Protein AF-A0A1J5WCI0-F1 (afdb_monomer)

Nearest PDB structures (foldseek):
  4c5f-assembly2_B  TM=6.534E-01  e=9.609E+00  Escherichia coli

Structure (mmCIF, N/CA/C/O backbone):
data_AF-A0A1J5WCI0-F1
#
_entry.id   AF-A0A1J5WCI0-F1
#
loop_
_atom_site.group_PDB
_atom_site.id
_atom_site.type_symbol
_atom_site.label_atom_id
_atom_site.label_alt_id
_atom_site.label_comp_id
_atom_site.label_asym_id
_atom_site.label_entity_id
_atom_site.label_seq_id
_atom_site.pdbx_PDB_ins_code
_atom_site.Cartn_x
_atom_site.Cartn_y
_atom_site.Cartn_z
_atom_site.occupancy
_atom_site.B_iso_or_equiv
_atom_site.auth_seq_id
_atom_site.auth_comp_id
_atom_site.auth_asym_id
_atom_site.auth_atom_id
_atom_site.pdbx_PDB_model_num
ATOM 1 N N . LEU A 1 1 ? 20.849 24.263 -8.811 1.00 39.22 1 LEU A N 1
ATOM 2 C CA . LEU A 1 1 ? 19.538 24.125 -8.138 1.00 39.22 1 LEU A CA 1
ATOM 3 C C . LEU A 1 1 ? 19.797 23.876 -6.657 1.00 39.22 1 LEU A C 1
ATOM 5 O O . LEU A 1 1 ? 20.242 22.793 -6.299 1.00 39.22 1 LEU A O 1
ATOM 9 N N . ARG A 1 2 ? 19.672 24.920 -5.827 1.00 37.16 2 ARG A N 1
ATOM 10 C CA . ARG A 1 2 ? 19.873 24.835 -4.373 1.00 37.16 2 ARG A CA 1
ATOM 11 C C . ARG A 1 2 ? 18.733 23.997 -3.797 1.00 37.16 2 ARG A C 1
ATOM 13 O O . ARG A 1 2 ? 17.589 24.431 -3.849 1.00 37.16 2 ARG A O 1
ATOM 20 N N . ASN A 1 3 ? 19.043 22.799 -3.312 1.00 37.91 3 ASN A N 1
ATOM 21 C CA . ASN A 1 3 ? 18.082 21.974 -2.592 1.00 37.91 3 ASN A CA 1
ATOM 22 C C . ASN A 1 3 ? 17.844 22.640 -1.224 1.00 37.91 3 ASN A C 1
ATOM 24 O O . ASN A 1 3 ? 18.819 22.796 -0.479 1.00 37.91 3 ASN A O 1
ATOM 28 N N . PRO A 1 4 ? 16.630 23.123 -0.909 1.00 48.78 4 PRO A N 1
ATOM 29 C CA . PRO A 1 4 ? 16.370 23.725 0.388 1.00 48.78 4 PRO A CA 1
ATOM 30 C C . PRO A 1 4 ? 16.633 22.679 1.472 1.00 48.78 4 PRO A C 1
ATOM 32 O O . PRO A 1 4 ? 16.259 21.515 1.339 1.00 48.78 4 PRO A O 1
ATOM 35 N N . HIS A 1 5 ? 17.334 23.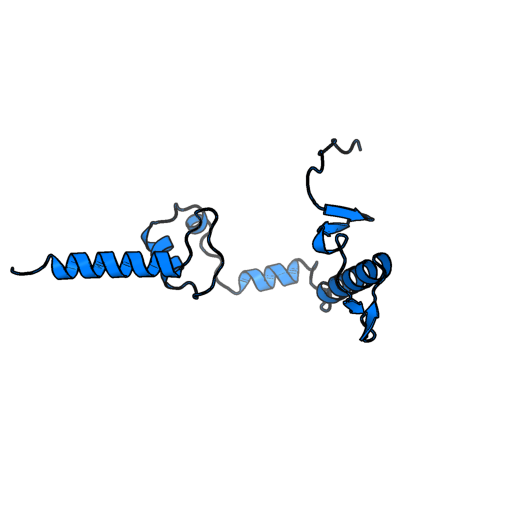100 2.523 1.00 45.75 5 HIS A N 1
ATOM 36 C CA . HIS A 1 5 ? 17.634 22.302 3.706 1.00 45.75 5 HIS A CA 1
ATOM 37 C C . HIS A 1 5 ? 16.308 21.897 4.370 1.00 45.75 5 HIS A C 1
ATOM 39 O O . HIS A 1 5 ? 15.795 22.597 5.236 1.00 45.75 5 HIS A O 1
ATOM 45 N N . VAL A 1 6 ? 15.721 20.782 3.936 1.00 46.59 6 VAL A N 1
ATOM 46 C CA . VAL A 1 6 ? 14.702 20.079 4.710 1.00 46.59 6 VAL A CA 1
ATOM 47 C C . VAL A 1 6 ? 15.479 19.331 5.786 1.00 46.59 6 VAL A C 1
ATOM 49 O O . VAL A 1 6 ? 16.228 18.408 5.451 1.00 46.59 6 VAL A O 1
ATOM 52 N N . PRO A 1 7 ? 15.371 19.708 7.070 1.00 41.78 7 PRO A N 1
ATOM 53 C CA . PRO A 1 7 ? 15.971 18.917 8.122 1.00 41.78 7 PRO A CA 1
ATOM 54 C C . PRO A 1 7 ? 15.178 17.612 8.173 1.00 41.78 7 PRO A C 1
ATOM 56 O O . PRO A 1 7 ? 14.067 17.563 8.702 1.00 41.78 7 PRO A O 1
ATOM 59 N N . LEU A 1 8 ? 15.724 16.550 7.577 1.00 47.00 8 LEU A N 1
ATOM 60 C CA . LEU A 1 8 ? 15.181 15.204 7.693 1.00 47.00 8 LEU A CA 1
ATOM 61 C C . LEU A 1 8 ? 15.361 14.752 9.150 1.00 47.00 8 LEU A C 1
ATOM 63 O O . LEU A 1 8 ? 16.274 14.012 9.487 1.00 47.00 8 LEU A O 1
ATOM 67 N N . LYS A 1 9 ? 14.460 15.193 10.034 1.00 46.94 9 LYS A N 1
ATOM 68 C CA . LYS A 1 9 ? 14.314 14.690 11.410 1.00 46.94 9 LYS A CA 1
ATOM 69 C C . LYS A 1 9 ? 13.789 13.247 11.454 1.00 46.94 9 LYS A C 1
ATOM 71 O O . LYS A 1 9 ? 13.535 12.719 12.533 1.00 46.94 9 LYS A O 1
ATOM 76 N N . HIS A 1 10 ? 13.580 12.608 10.304 1.00 44.06 10 HIS A N 1
ATOM 77 C CA . HIS A 1 10 ? 12.891 11.333 10.219 1.00 44.06 10 HIS A CA 1
ATOM 78 C C . HIS A 1 10 ? 13.840 10.160 9.999 1.00 44.06 10 HIS A C 1
ATOM 80 O O . HIS A 1 10 ? 14.858 10.260 9.323 1.00 44.06 10 HIS A O 1
ATOM 86 N N . LYS A 1 11 ? 13.430 9.035 10.583 1.00 50.12 11 LYS A N 1
ATOM 87 C CA . LYS A 1 11 ? 13.979 7.677 10.536 1.00 50.12 11 LYS A CA 1
ATOM 88 C C . LYS A 1 11 ? 14.006 7.111 9.096 1.00 50.12 11 LYS A C 1
ATOM 90 O O . LYS A 1 11 ? 13.429 6.051 8.855 1.00 50.12 11 LYS A O 1
ATOM 95 N N . SER A 1 12 ? 14.620 7.815 8.149 1.00 50.72 12 SER A N 1
ATOM 96 C CA . SER A 1 12 ? 14.742 7.386 6.750 1.00 50.72 12 SER A CA 1
ATOM 97 C C . SER A 1 12 ? 16.112 7.780 6.178 1.00 50.72 12 SER A C 1
ATOM 99 O O . SER A 1 12 ? 16.596 8.876 6.450 1.00 50.72 12 SER A O 1
ATOM 101 N N . LEU A 1 13 ? 16.735 6.899 5.392 1.00 52.38 13 LEU A N 1
ATOM 102 C CA . LEU A 1 13 ? 18.016 7.121 4.711 1.00 52.38 13 LEU A CA 1
ATOM 103 C C . LEU A 1 13 ? 17.759 7.307 3.216 1.00 52.38 13 LEU A C 1
ATOM 105 O O . LEU A 1 13 ? 16.960 6.574 2.643 1.00 52.38 13 LEU A O 1
ATOM 109 N N . VAL A 1 14 ? 18.437 8.254 2.569 1.00 54.22 14 VAL A N 1
ATOM 110 C CA . VAL A 1 14 ? 18.318 8.456 1.118 1.00 54.22 14 VAL A CA 1
ATOM 111 C C . VAL A 1 14 ? 19.567 7.930 0.419 1.00 54.22 14 VAL A C 1
ATOM 113 O O . VAL A 1 14 ? 20.657 8.449 0.644 1.00 54.22 14 VAL A O 1
ATOM 116 N N . ILE A 1 15 ? 19.413 6.934 -0.459 1.00 53.66 15 ILE A N 1
ATOM 117 C CA . ILE A 1 15 ? 20.503 6.400 -1.295 1.00 53.66 15 ILE A CA 1
ATOM 118 C C . ILE A 1 15 ? 20.101 6.522 -2.765 1.00 53.66 15 ILE A C 1
ATOM 120 O O . ILE A 1 15 ? 19.086 5.967 -3.175 1.00 53.66 15 ILE A O 1
ATOM 124 N N . LYS A 1 16 ? 20.891 7.248 -3.573 1.00 51.44 16 LYS A N 1
ATOM 125 C CA . LYS A 1 16 ? 20.660 7.433 -5.026 1.00 51.44 16 LYS A CA 1
ATOM 126 C C . LYS A 1 16 ? 19.217 7.858 -5.380 1.00 51.44 16 LYS A C 1
ATOM 128 O O . LYS A 1 16 ? 18.664 7.421 -6.383 1.00 51.44 16 LYS A O 1
ATOM 133 N N . GLY A 1 17 ? 18.604 8.704 -4.547 1.00 57.09 17 GLY A N 1
ATOM 134 C CA . GLY A 1 17 ? 17.234 9.200 -4.742 1.00 57.09 17 GLY A CA 1
ATOM 135 C C . GLY A 1 17 ? 16.120 8.288 -4.212 1.00 57.09 17 GLY A C 1
ATOM 136 O O . GLY A 1 17 ? 14.955 8.661 -4.302 1.00 57.09 17 GLY A O 1
ATOM 137 N N . LEU A 1 18 ? 16.447 7.132 -3.628 1.00 54.06 18 LEU A N 1
ATOM 138 C CA . LEU A 1 18 ? 15.480 6.241 -2.989 1.00 54.06 18 LEU A CA 1
ATOM 139 C C . LEU A 1 18 ? 15.401 6.530 -1.487 1.00 54.06 18 LEU A C 1
ATOM 141 O O . LEU A 1 18 ? 16.425 6.512 -0.803 1.00 54.06 18 LEU A O 1
ATOM 145 N N . ILE A 1 19 ? 14.193 6.770 -0.972 1.00 62.69 19 ILE A N 1
ATOM 146 C CA . ILE A 1 19 ? 13.942 6.900 0.468 1.00 62.69 19 ILE A CA 1
ATOM 147 C C . ILE A 1 19 ? 13.796 5.494 1.056 1.00 62.69 19 ILE A C 1
ATOM 149 O O . ILE A 1 19 ? 12.818 4.797 0.795 1.00 62.69 19 ILE A O 1
ATOM 153 N N . LEU A 1 20 ? 14.766 5.085 1.866 1.00 54.94 20 LEU A N 1
ATOM 154 C CA . LEU A 1 20 ? 14.735 3.844 2.625 1.00 54.94 20 LEU A CA 1
ATOM 155 C C . LEU A 1 20 ? 14.167 4.128 4.023 1.00 54.94 20 LEU A C 1
ATOM 157 O O . LEU A 1 20 ? 14.774 4.897 4.767 1.00 54.94 20 LEU A O 1
ATOM 161 N N . PRO A 1 21 ? 13.030 3.547 4.434 1.00 55.09 21 PRO A N 1
ATOM 162 C CA . PRO A 1 21 ? 12.593 3.584 5.830 1.00 55.09 21 PRO A CA 1
ATOM 163 C C . PRO A 1 21 ? 13.574 2.859 6.774 1.00 55.09 21 PRO A C 1
ATOM 165 O O . PRO A 1 21 ? 14.177 1.858 6.399 1.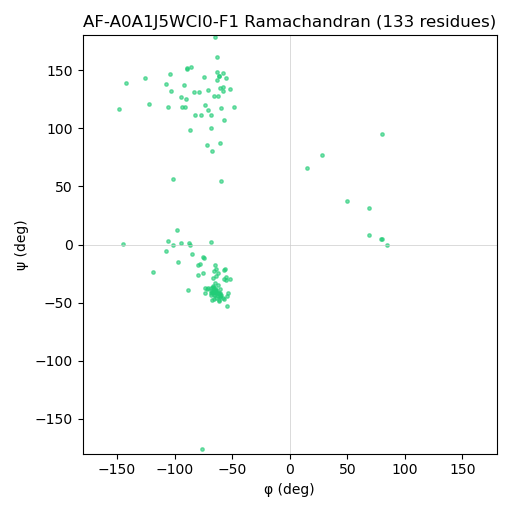00 55.09 21 PRO A O 1
ATOM 168 N N . ARG A 1 22 ? 13.697 3.315 8.033 1.00 52.38 22 ARG A N 1
ATOM 169 C CA . ARG A 1 22 ? 14.612 2.767 9.070 1.00 52.38 22 ARG A CA 1
ATOM 170 C C . ARG A 1 22 ? 14.469 1.284 9.379 1.00 52.38 22 ARG A C 1
ATOM 172 O O . ARG A 1 22 ? 15.436 0.697 9.851 1.00 52.38 22 ARG A O 1
ATOM 179 N N . ILE A 1 23 ? 13.333 0.664 9.072 1.00 55.12 23 ILE A N 1
ATOM 180 C CA . ILE A 1 23 ? 13.196 -0.805 9.071 1.00 55.12 23 ILE A CA 1
ATOM 181 C C . ILE A 1 23 ? 14.297 -1.475 8.226 1.00 55.12 23 ILE A C 1
ATOM 183 O O . ILE A 1 23 ? 14.711 -2.584 8.541 1.00 55.12 23 ILE A O 1
ATOM 187 N N . MET A 1 24 ? 14.803 -0.799 7.192 1.00 51.03 24 MET A N 1
ATOM 188 C CA . MET A 1 24 ? 15.831 -1.340 6.305 1.00 51.03 24 MET A CA 1
ATOM 189 C C . MET A 1 24 ? 17.276 -1.158 6.801 1.00 51.03 24 MET A C 1
ATOM 191 O O . MET A 1 24 ? 18.172 -1.722 6.187 1.00 51.03 24 MET A O 1
ATOM 195 N N . TYR A 1 25 ? 17.535 -0.407 7.883 1.00 53.06 25 TYR A N 1
ATOM 196 C CA . TYR A 1 25 ? 18.910 -0.170 8.377 1.00 53.06 25 TYR A CA 1
ATOM 197 C C . TYR A 1 25 ? 19.068 -0.077 9.910 1.00 53.06 25 TYR A C 1
ATOM 199 O O . TYR A 1 25 ? 20.175 0.120 10.403 1.00 53.06 25 TYR A O 1
ATOM 207 N N . GLY A 1 26 ? 17.999 -0.224 10.700 1.00 55.28 26 GLY A N 1
ATOM 208 C CA . GLY A 1 26 ? 18.094 -0.597 12.119 1.00 55.28 26 GLY A CA 1
ATOM 209 C C . GLY A 1 26 ? 18.009 -2.117 12.258 1.00 55.28 26 GLY A C 1
ATOM 210 O O . GLY A 1 26 ? 17.204 -2.692 11.536 1.00 55.28 26 GLY A O 1
ATOM 211 N N . THR A 1 27 ? 18.843 -2.733 13.119 1.00 59.25 27 THR A N 1
ATOM 212 C CA . THR A 1 27 ? 18.964 -4.198 13.365 1.00 59.25 27 THR A CA 1
ATOM 213 C C . THR A 1 27 ? 18.297 -5.046 12.283 1.00 59.25 27 THR A C 1
ATOM 215 O O . THR A 1 27 ? 17.252 -5.665 12.501 1.00 59.25 27 THR A O 1
ATOM 218 N N . ALA A 1 28 ? 18.862 -4.966 11.074 1.00 63.03 28 ALA A N 1
ATOM 219 C CA . ALA A 1 28 ? 18.242 -5.505 9.879 1.00 63.03 28 ALA A CA 1
ATOM 220 C C . ALA A 1 28 ? 18.036 -7.008 10.080 1.00 63.03 28 ALA A C 1
ATOM 222 O O . ALA A 1 28 ? 18.986 -7.754 10.322 1.00 63.03 28 ALA A O 1
ATOM 223 N N . LYS A 1 29 ? 16.773 -7.441 10.063 1.00 79.62 29 LYS A N 1
ATOM 224 C CA . LYS A 1 29 ? 16.455 -8.863 10.181 1.00 79.62 29 LYS A CA 1
ATOM 225 C C . LYS A 1 29 ? 17.041 -9.584 8.965 1.00 79.62 29 LYS A C 1
ATOM 227 O O . LYS A 1 29 ? 16.951 -9.030 7.871 1.00 79.62 29 LYS A O 1
ATOM 232 N N . PRO A 1 30 ? 17.585 -10.799 9.126 1.00 87.31 30 PRO A N 1
ATOM 233 C CA . PRO A 1 30 ? 18.010 -11.610 7.996 1.00 87.31 30 PRO A CA 1
ATOM 234 C C . PRO A 1 30 ? 16.891 -11.758 6.958 1.00 87.31 30 PRO A C 1
ATOM 236 O O . PRO A 1 30 ? 15.742 -12.032 7.314 1.00 87.31 30 PRO A O 1
ATOM 239 N N . VAL A 1 31 ? 17.221 -11.579 5.680 1.00 88.38 31 VAL A N 1
ATOM 240 C CA . VAL A 1 31 ? 16.271 -11.654 4.556 1.00 88.38 31 VAL A CA 1
ATOM 241 C C . VAL A 1 31 ? 16.790 -12.646 3.529 1.00 88.38 31 VAL A C 1
ATOM 243 O O . VAL A 1 31 ? 17.992 -12.731 3.306 1.00 88.38 31 VAL A O 1
ATOM 246 N N . ARG A 1 32 ? 15.895 -13.406 2.892 1.00 90.94 32 ARG A N 1
ATOM 247 C CA . ARG A 1 32 ? 16.261 -14.225 1.732 1.00 90.94 32 ARG A CA 1
ATOM 248 C C . ARG A 1 32 ? 16.241 -13.372 0.473 1.00 90.94 32 ARG A C 1
ATOM 250 O O . ARG A 1 32 ? 15.273 -12.650 0.241 1.00 90.94 32 ARG A O 1
ATOM 257 N N . ASP A 1 33 ? 17.299 -13.451 -0.317 1.00 90.94 33 ASP A N 1
ATOM 258 C CA . ASP A 1 33 ? 17.349 -12.797 -1.620 1.00 90.94 33 ASP A CA 1
ATOM 259 C C . ASP A 1 33 ? 16.530 -13.556 -2.682 1.00 90.94 33 ASP A C 1
ATOM 261 O O . ASP A 1 33 ? 15.836 -14.536 -2.394 1.00 90.94 33 ASP A O 1
ATOM 265 N N . SER A 1 34 ? 16.589 -13.084 -3.929 1.00 88.50 34 SER A N 1
ATOM 266 C CA . SER A 1 34 ? 15.879 -13.684 -5.064 1.00 88.50 34 SER A CA 1
ATOM 267 C C . SER A 1 34 ? 16.346 -15.093 -5.430 1.00 88.50 34 SER A C 1
ATOM 269 O O . SER A 1 34 ? 15.626 -15.794 -6.133 1.00 88.50 34 SER A O 1
ATOM 271 N N . GLU A 1 35 ? 17.526 -15.505 -4.967 1.00 91.81 35 GLU A N 1
ATOM 272 C CA . GLU A 1 35 ? 18.079 -16.848 -5.160 1.00 91.81 35 GLU A CA 1
ATOM 273 C C . GLU A 1 35 ? 17.745 -17.759 -3.963 1.00 91.81 35 GLU A C 1
ATOM 275 O O . GLU A 1 35 ? 18.124 -18.927 -3.927 1.00 91.81 35 GLU A O 1
ATOM 280 N N . GLY A 1 36 ? 17.010 -17.239 -2.972 1.00 91.00 36 GLY A N 1
ATOM 281 C CA . GLY A 1 36 ? 16.655 -17.952 -1.749 1.00 91.00 36 GLY A CA 1
ATOM 282 C C . GLY A 1 36 ? 17.772 -17.978 -0.702 1.00 91.00 36 GLY A C 1
ATOM 283 O O . GLY A 1 36 ? 17.594 -18.601 0.354 1.00 91.00 36 GLY A O 1
ATOM 284 N N . VAL A 1 37 ? 18.891 -17.291 -0.946 1.00 92.94 37 VAL A N 1
ATOM 285 C CA . VAL A 1 37 ? 20.051 -17.243 -0.050 1.00 92.94 37 VAL A CA 1
ATOM 286 C C . VAL A 1 37 ? 19.778 -16.268 1.088 1.00 92.94 37 VAL A C 1
ATOM 288 O O . VAL A 1 37 ? 19.332 -15.142 0.875 1.00 92.94 37 VAL A O 1
ATOM 291 N N . LEU A 1 38 ? 20.039 -16.700 2.323 1.00 92.69 38 LEU A N 1
ATOM 292 C CA . LEU A 1 38 ? 19.872 -15.857 3.502 1.00 92.69 38 LEU A CA 1
ATOM 293 C C . LEU A 1 38 ? 20.996 -14.815 3.564 1.00 92.69 38 LEU A C 1
ATOM 295 O O . LEU A 1 38 ? 22.168 -15.168 3.655 1.00 92.69 38 LEU A O 1
ATOM 299 N N . ARG A 1 39 ? 20.627 -13.536 3.546 1.00 88.38 39 ARG A N 1
ATOM 300 C CA . ARG A 1 39 ? 21.519 -12.387 3.704 1.00 88.38 39 ARG A CA 1
ATOM 301 C C . ARG A 1 39 ? 21.387 -11.827 5.109 1.00 88.38 39 ARG A C 1
ATOM 303 O O . ARG A 1 39 ? 20.273 -11.615 5.595 1.00 88.38 39 ARG A O 1
ATOM 310 N N . ILE A 1 40 ? 22.529 -11.599 5.745 1.00 85.12 40 ILE A N 1
ATOM 311 C CA . ILE A 1 40 ? 22.627 -11.085 7.118 1.00 85.12 40 ILE A CA 1
ATOM 312 C C . ILE A 1 40 ? 23.365 -9.747 7.165 1.00 85.12 40 ILE A C 1
ATOM 314 O O . ILE A 1 40 ? 23.163 -8.961 8.087 1.00 85.12 40 ILE A O 1
ATOM 318 N N . GLU A 1 41 ? 24.196 -9.471 6.162 1.00 84.75 41 GLU A N 1
ATOM 319 C CA . GLU A 1 41 ? 24.926 -8.223 6.040 1.00 84.75 41 GLU A CA 1
ATOM 320 C C . GLU A 1 41 ? 23.949 -7.090 5.681 1.00 84.75 41 GLU A C 1
ATOM 322 O O . GLU A 1 41 ? 23.155 -7.248 4.748 1.00 84.75 41 GLU A O 1
ATOM 327 N N . PRO A 1 42 ? 24.003 -5.929 6.362 1.00 80.69 42 PRO A N 1
ATOM 328 C CA . PRO A 1 42 ? 23.081 -4.820 6.109 1.00 80.69 42 PRO A CA 1
ATOM 329 C C . PRO A 1 42 ? 23.019 -4.384 4.640 1.00 80.69 42 PRO A C 1
ATOM 331 O O . PRO A 1 42 ? 21.929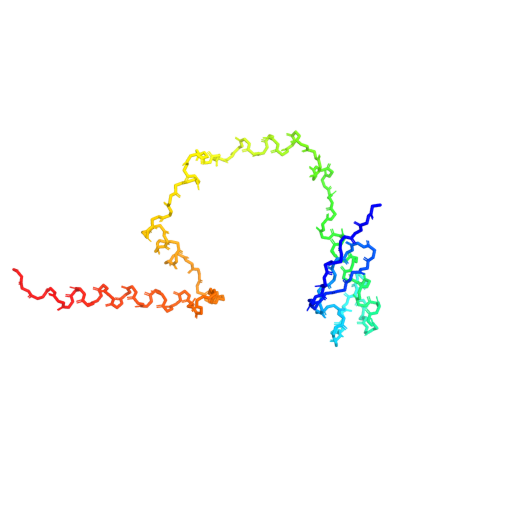 -4.184 4.104 1.00 80.69 42 PRO A O 1
ATOM 334 N N . ASP A 1 43 ? 24.168 -4.308 3.964 1.00 81.81 43 ASP A N 1
ATOM 335 C CA . ASP A 1 43 ? 24.241 -3.933 2.548 1.00 81.81 43 ASP A CA 1
ATOM 336 C C . ASP A 1 43 ? 23.590 -4.985 1.640 1.00 81.81 43 ASP A C 1
ATOM 338 O O . ASP A 1 43 ? 22.900 -4.645 0.677 1.00 81.81 43 ASP A O 1
ATOM 342 N N . ALA A 1 44 ? 23.751 -6.269 1.971 1.00 83.31 44 ALA A N 1
ATOM 343 C CA . ALA A 1 44 ? 23.144 -7.367 1.229 1.00 83.31 44 ALA A CA 1
ATOM 344 C C . ALA A 1 44 ? 21.623 -7.431 1.446 1.00 83.31 44 ALA A C 1
ATOM 346 O O . ALA A 1 44 ? 20.874 -7.671 0.499 1.00 83.31 44 ALA A O 1
ATOM 347 N N . ILE A 1 45 ? 21.148 -7.147 2.663 1.00 83.81 45 ILE A N 1
ATOM 348 C CA . ILE A 1 45 ? 19.717 -7.020 2.973 1.00 83.81 45 ILE A CA 1
ATOM 349 C C . ILE A 1 45 ? 19.110 -5.838 2.208 1.00 83.81 45 ILE A C 1
ATOM 351 O O . ILE A 1 45 ? 18.054 -5.976 1.587 1.00 83.81 45 ILE A O 1
ATOM 355 N N . ALA A 1 46 ? 19.781 -4.684 2.204 1.00 82.69 46 ALA A N 1
ATOM 356 C CA . ALA A 1 46 ? 19.339 -3.520 1.443 1.00 82.69 46 ALA A CA 1
ATOM 357 C C . ALA A 1 46 ? 19.280 -3.825 -0.063 1.00 82.69 46 ALA A C 1
ATOM 359 O O . ALA A 1 46 ? 18.285 -3.507 -0.714 1.00 82.69 46 ALA A O 1
ATOM 360 N N . ALA A 1 47 ? 20.296 -4.499 -0.613 1.00 84.31 47 ALA A N 1
ATOM 361 C CA . ALA A 1 47 ? 20.311 -4.920 -2.012 1.00 84.31 47 ALA A CA 1
ATOM 362 C C . ALA A 1 47 ? 19.159 -5.884 -2.348 1.00 84.31 47 ALA A C 1
ATOM 364 O O . ALA A 1 47 ? 18.509 -5.717 -3.384 1.00 84.31 47 ALA A O 1
ATOM 365 N N . ALA A 1 48 ? 18.857 -6.837 -1.460 1.00 88.25 48 ALA A N 1
ATOM 366 C CA . ALA A 1 48 ? 17.739 -7.765 -1.622 1.00 88.25 48 ALA A CA 1
ATOM 367 C C . ALA A 1 48 ? 16.392 -7.026 -1.694 1.00 88.25 48 ALA A C 1
ATOM 369 O O . ALA A 1 48 ? 15.589 -7.282 -2.594 1.00 88.25 48 ALA A O 1
ATOM 370 N N . TRP A 1 49 ? 16.167 -6.046 -0.812 1.00 86.06 49 TRP A N 1
ATOM 371 C CA . TRP A 1 49 ? 14.962 -5.213 -0.845 1.00 86.06 49 TRP A CA 1
ATOM 372 C C . TRP A 1 49 ? 14.880 -4.326 -2.084 1.00 86.06 49 TRP A C 1
ATOM 374 O O . TRP A 1 49 ? 13.821 -4.237 -2.705 1.00 86.06 49 TRP A O 1
ATOM 384 N N . VAL A 1 50 ? 15.989 -3.695 -2.478 1.00 86.81 50 VAL A N 1
ATOM 385 C CA . VAL A 1 50 ? 16.051 -2.889 -3.706 1.00 86.81 50 VAL A CA 1
ATOM 386 C C . VAL A 1 50 ? 15.662 -3.735 -4.913 1.00 86.81 50 VAL A C 1
ATOM 388 O O . VAL A 1 50 ? 14.837 -3.308 -5.723 1.00 86.81 50 VAL A O 1
ATOM 391 N N . TYR A 1 51 ? 16.210 -4.946 -5.024 1.00 88.56 51 TYR A N 1
ATOM 392 C CA . TYR A 1 51 ? 15.846 -5.867 -6.092 1.00 88.56 51 TYR A CA 1
ATOM 393 C C . TYR A 1 51 ? 14.361 -6.248 -6.028 1.00 88.56 51 TYR A C 1
ATOM 395 O O . TYR A 1 51 ? 13.662 -6.142 -7.037 1.00 88.56 51 TYR A O 1
ATOM 403 N N . HIS A 1 52 ? 13.865 -6.627 -4.847 1.00 87.50 52 HIS A N 1
ATOM 404 C CA . HIS A 1 52 ? 12.472 -7.018 -4.637 1.00 87.50 52 HIS A CA 1
ATOM 405 C C . HIS A 1 52 ? 11.488 -5.941 -5.108 1.00 87.50 52 HIS A C 1
ATOM 407 O O . HIS A 1 52 ? 10.627 -6.218 -5.944 1.00 87.50 52 HIS A O 1
ATOM 413 N N . TYR A 1 53 ? 11.650 -4.697 -4.647 1.00 84.25 53 TYR A N 1
ATOM 414 C CA . TYR A 1 53 ? 10.770 -3.596 -5.049 1.00 84.25 53 TYR A CA 1
ATOM 415 C C . TYR A 1 53 ? 10.916 -3.242 -6.527 1.00 84.25 53 TYR A C 1
ATOM 417 O O . TYR A 1 53 ? 9.921 -2.939 -7.186 1.00 84.25 53 TYR A O 1
ATOM 425 N N . ARG A 1 54 ? 12.130 -3.336 -7.082 1.00 85.88 54 ARG A N 1
ATOM 426 C CA . ARG A 1 54 ? 12.349 -3.126 -8.517 1.00 85.88 54 ARG A CA 1
ATOM 427 C C . ARG A 1 54 ? 11.574 -4.136 -9.360 1.00 85.88 54 ARG A C 1
ATOM 429 O O . ARG A 1 54 ? 11.006 -3.749 -10.373 1.00 85.88 54 ARG A O 1
ATOM 436 N N . VAL A 1 55 ? 11.545 -5.407 -8.961 1.00 86.50 55 VAL A N 1
ATOM 437 C CA . VAL A 1 55 ? 10.790 -6.456 -9.665 1.00 86.50 55 VAL A CA 1
ATOM 438 C C . VAL A 1 55 ? 9.286 -6.313 -9.435 1.00 86.50 55 VAL A C 1
ATOM 440 O O . VAL A 1 55 ? 8.510 -6.457 -10.378 1.00 86.50 55 VAL A O 1
ATOM 443 N N . MET A 1 56 ? 8.867 -6.006 -8.205 1.00 85.19 56 MET A N 1
ATOM 444 C CA . MET A 1 56 ? 7.457 -5.816 -7.849 1.00 85.19 56 MET A CA 1
ATOM 445 C C . MET A 1 56 ? 6.810 -4.689 -8.657 1.00 85.19 56 MET A C 1
ATOM 447 O O . MET A 1 56 ? 5.699 -4.851 -9.155 1.00 85.19 56 MET A O 1
ATOM 451 N N . HIS A 1 57 ? 7.520 -3.572 -8.816 1.00 80.19 57 HIS A N 1
ATOM 452 C CA . HIS A 1 57 ? 7.052 -2.402 -9.558 1.00 80.19 57 HIS A CA 1
ATOM 453 C C . HIS A 1 57 ? 7.588 -2.340 -10.992 1.00 80.19 57 HIS A C 1
ATOM 455 O O . HIS A 1 57 ? 7.462 -1.307 -11.652 1.00 80.19 57 HIS A O 1
ATOM 461 N N . ALA A 1 58 ? 8.180 -3.428 -11.493 1.00 85.62 58 ALA A N 1
ATOM 462 C CA . ALA A 1 58 ? 8.538 -3.513 -12.896 1.00 85.62 58 ALA A CA 1
ATOM 463 C C . ALA A 1 58 ? 7.259 -3.424 -13.732 1.00 85.62 58 ALA A C 1
ATOM 465 O O . ALA A 1 58 ? 6.306 -4.179 -13.522 1.00 85.62 58 ALA A O 1
ATOM 466 N N . ASP A 1 59 ? 7.240 -2.510 -14.698 1.00 84.62 59 ASP A N 1
ATOM 467 C CA . ASP A 1 59 ? 6.147 -2.426 -15.655 1.00 84.62 59 ASP A CA 1
ATOM 468 C C . ASP A 1 59 ? 6.222 -3.605 -16.629 1.00 84.62 59 ASP A C 1
ATOM 470 O O . ASP A 1 59 ? 6.796 -3.517 -17.712 1.00 84.62 59 ASP A O 1
ATOM 474 N N . LYS A 1 60 ? 5.635 -4.732 -16.223 1.00 82.75 60 LYS A N 1
ATOM 475 C CA . LYS A 1 60 ? 5.572 -5.959 -17.028 1.00 82.75 60 LYS A CA 1
ATOM 476 C C . LYS A 1 60 ? 4.766 -5.781 -18.314 1.00 82.75 60 LYS A C 1
ATOM 478 O O . LYS A 1 60 ? 4.901 -6.575 -19.234 1.00 82.75 60 LYS A O 1
ATOM 483 N N . SER A 1 61 ? 3.896 -4.776 -18.348 1.00 81.06 61 SER A N 1
ATOM 484 C CA . SER A 1 61 ? 2.958 -4.543 -19.442 1.00 81.06 61 SER A CA 1
ATOM 485 C C . SER A 1 61 ? 3.447 -3.509 -20.456 1.00 81.06 61 SER A C 1
ATOM 487 O O . SER A 1 61 ? 2.865 -3.412 -21.530 1.00 81.06 61 SER A O 1
ATOM 489 N N . GLY A 1 62 ? 4.471 -2.722 -20.107 1.00 83.31 62 GLY A N 1
ATOM 490 C CA . GLY A 1 62 ? 4.908 -1.546 -20.865 1.00 83.31 62 GLY A CA 1
ATOM 491 C C . GLY A 1 62 ? 3.914 -0.376 -20.842 1.00 83.31 62 GLY A C 1
ATOM 492 O O . GLY A 1 62 ? 4.090 0.600 -21.570 1.00 83.31 62 GLY A O 1
ATOM 493 N N . ASN A 1 63 ? 2.857 -0.463 -20.031 1.00 85.75 63 ASN A N 1
ATOM 494 C CA . ASN A 1 63 ? 1.722 0.452 -20.077 1.00 85.75 63 ASN A CA 1
ATOM 495 C C . ASN A 1 63 ? 1.669 1.421 -18.897 1.00 85.75 63 ASN A C 1
ATOM 497 O O . ASN A 1 63 ? 0.834 2.323 -18.903 1.00 85.75 63 ASN A O 1
ATOM 501 N N . SER A 1 64 ? 2.551 1.300 -17.902 1.00 81.81 64 SER A N 1
ATOM 502 C CA . SER A 1 64 ? 2.549 2.160 -16.711 1.00 81.81 64 SER A CA 1
ATOM 503 C C . SER A 1 64 ? 2.674 3.640 -17.067 1.00 81.81 64 SER A C 1
ATOM 505 O O . SER A 1 64 ? 2.124 4.479 -16.364 1.00 81.81 64 SER A O 1
ATOM 507 N N . ARG A 1 65 ? 3.340 3.964 -18.183 1.00 82.31 65 ARG A N 1
ATOM 508 C CA . ARG A 1 65 ? 3.481 5.333 -18.709 1.00 82.31 65 ARG A CA 1
ATOM 509 C C . ARG A 1 65 ? 2.628 5.627 -19.948 1.00 82.31 65 ARG A C 1
ATOM 511 O O . ARG A 1 65 ? 2.735 6.715 -20.505 1.00 82.31 65 ARG A O 1
ATOM 518 N N . ASN A 1 66 ? 1.806 4.683 -20.401 1.00 85.88 66 ASN A N 1
ATOM 519 C CA . ASN A 1 66 ? 0.996 4.864 -21.600 1.00 85.88 66 ASN A CA 1
ATOM 520 C C . ASN A 1 66 ? -0.326 5.552 -21.244 1.00 85.88 66 ASN A C 1
ATOM 522 O O . ASN A 1 66 ? -1.272 4.909 -20.788 1.00 85.88 66 ASN A O 1
ATOM 526 N N . PHE A 1 67 ? -0.374 6.866 -21.463 1.00 81.69 67 PHE A N 1
ATOM 527 C CA . PHE A 1 67 ? -1.539 7.696 -21.164 1.00 81.69 67 PHE A CA 1
ATOM 528 C C . PHE A 1 67 ? -2.823 7.172 -21.822 1.00 81.69 67 PHE A C 1
ATOM 530 O O . PHE A 1 67 ? -3.831 7.027 -21.140 1.00 81.69 67 PHE A O 1
ATOM 537 N N . ASN A 1 68 ? -2.763 6.782 -23.097 1.00 84.69 68 ASN A N 1
ATOM 538 C CA . ASN A 1 68 ? -3.932 6.339 -23.863 1.00 84.69 68 ASN A CA 1
ATOM 539 C C . ASN A 1 68 ? -4.578 5.081 -23.259 1.00 84.69 68 ASN A C 1
ATOM 541 O O . ASN A 1 68 ? -5.796 4.922 -23.270 1.00 84.69 68 ASN A O 1
ATOM 545 N N . ILE A 1 69 ? -3.769 4.178 -22.692 1.00 82.56 69 ILE A N 1
ATOM 546 C CA . ILE A 1 69 ? -4.274 2.968 -22.024 1.00 82.56 69 ILE A CA 1
ATOM 547 C C . ILE A 1 69 ? -4.951 3.317 -20.701 1.00 82.56 69 ILE A C 1
ATOM 549 O O . ILE A 1 69 ? -5.967 2.710 -20.356 1.00 82.56 69 ILE A O 1
ATOM 553 N N . TRP A 1 70 ? -4.401 4.274 -19.955 1.00 80.38 70 TRP A N 1
ATOM 554 C CA . TRP A 1 70 ? -5.018 4.747 -18.721 1.00 80.38 70 TRP A CA 1
ATOM 555 C C . TRP A 1 70 ? -6.309 5.509 -18.998 1.00 80.38 70 TRP A C 1
ATOM 557 O O . TRP A 1 70 ? -7.312 5.216 -18.359 1.00 80.38 70 TRP A O 1
ATOM 567 N N . GLU A 1 71 ? -6.333 6.388 -19.994 1.00 78.44 71 GLU A N 1
ATOM 568 C CA . GLU A 1 71 ? -7.528 7.114 -20.434 1.00 78.44 71 GLU A CA 1
ATOM 569 C C . GLU A 1 71 ? -8.656 6.155 -20.863 1.00 78.44 71 GLU A C 1
ATOM 571 O O . GLU A 1 71 ? -9.789 6.249 -20.382 1.00 78.44 71 GLU A O 1
ATOM 576 N N . ALA A 1 72 ? -8.337 5.133 -21.665 1.00 79.06 72 ALA A N 1
ATOM 577 C CA . ALA A 1 72 ? -9.293 4.099 -22.070 1.00 79.06 72 ALA A CA 1
ATOM 578 C C . ALA A 1 72 ? -9.785 3.203 -20.909 1.00 79.06 72 ALA A C 1
ATOM 580 O O . ALA A 1 72 ? -10.841 2.574 -21.009 1.00 79.06 72 ALA A O 1
ATOM 581 N N . LYS A 1 73 ? -9.030 3.103 -19.806 1.00 70.81 73 LYS A N 1
ATOM 582 C CA . LYS A 1 73 ? -9.434 2.359 -18.597 1.00 70.81 73 LYS A CA 1
ATOM 583 C C . LYS A 1 73 ? -10.225 3.219 -17.613 1.00 70.81 73 LYS A C 1
ATOM 585 O O . LYS A 1 73 ? -11.185 2.720 -17.029 1.00 70.81 73 LYS A O 1
ATOM 590 N N . LEU A 1 74 ? -9.843 4.484 -17.446 1.00 65.31 74 LEU A N 1
ATOM 591 C CA . LEU A 1 74 ? -10.520 5.463 -16.588 1.00 65.31 74 LEU A CA 1
ATOM 592 C C . LEU A 1 74 ? -11.942 5.757 -17.075 1.00 65.31 74 LEU A C 1
ATOM 594 O O . LEU A 1 74 ? -12.822 6.048 -16.277 1.00 65.31 74 LEU A O 1
ATOM 598 N N . THR A 1 75 ? -12.195 5.592 -18.370 1.00 58.47 75 THR A N 1
ATOM 599 C CA . THR A 1 75 ? -13.525 5.745 -18.970 1.00 58.47 75 THR A CA 1
ATOM 600 C C . THR A 1 75 ? -14.481 4.577 -18.690 1.00 58.47 75 THR A C 1
ATOM 602 O O . THR A 1 75 ? -15.670 4.698 -18.973 1.00 58.47 75 THR A O 1
ATOM 605 N N . ARG A 1 76 ? -14.019 3.441 -18.132 1.00 53.72 76 ARG A N 1
ATOM 606 C CA . ARG A 1 76 ? -14.828 2.206 -18.036 1.00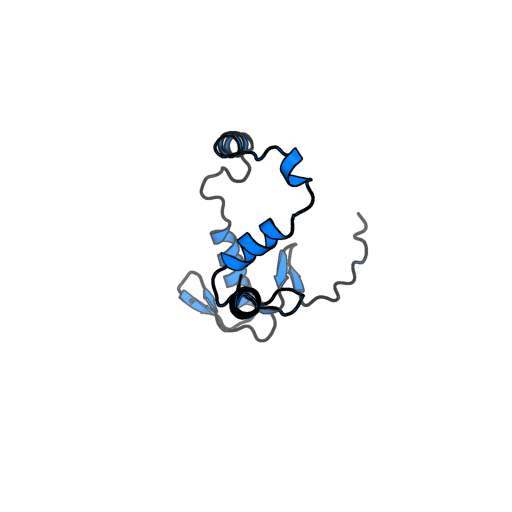 53.72 76 ARG A CA 1
ATOM 607 C C . ARG A 1 76 ? -15.475 1.892 -16.687 1.00 53.72 76 ARG A C 1
ATOM 609 O O . ARG A 1 76 ? -16.198 0.900 -16.617 1.00 53.72 76 ARG A O 1
ATOM 616 N N . ARG A 1 77 ? -15.308 2.695 -15.634 1.00 54.28 77 ARG A N 1
ATOM 617 C CA . ARG A 1 77 ? -16.110 2.551 -14.402 1.00 54.28 77 ARG A CA 1
ATOM 618 C C . ARG A 1 77 ? -16.307 3.900 -13.744 1.00 54.28 77 ARG A C 1
ATOM 620 O O . ARG A 1 77 ? -15.320 4.470 -13.305 1.00 54.28 77 ARG A O 1
ATOM 627 N N . ASN A 1 78 ? -17.570 4.332 -13.669 1.00 56.56 78 ASN A N 1
ATOM 628 C CA . ASN A 1 78 ? -18.085 5.369 -12.777 1.00 56.56 78 ASN A CA 1
ATOM 629 C C . ASN A 1 78 ? -17.028 6.400 -12.395 1.00 56.56 78 ASN A C 1
ATOM 631 O O . ASN A 1 78 ? -16.514 6.350 -11.282 1.00 56.56 78 ASN A O 1
ATOM 635 N N . THR A 1 79 ? -16.707 7.329 -13.293 1.00 54.88 79 THR A N 1
ATOM 636 C CA . THR A 1 79 ? -16.298 8.648 -12.822 1.00 54.88 79 THR A CA 1
ATOM 637 C C . THR A 1 79 ? -17.469 9.133 -11.971 1.00 54.88 79 THR A C 1
ATOM 639 O O . THR A 1 79 ? -18.538 9.385 -12.534 1.00 54.88 79 THR A O 1
ATOM 642 N N . PRO A 1 80 ? -17.346 9.177 -10.629 1.00 58.31 80 PRO A N 1
ATOM 643 C CA . PRO A 1 80 ? -18.359 9.848 -9.833 1.00 58.31 80 PRO A CA 1
ATOM 644 C C . PRO A 1 80 ? -18.442 11.267 -10.393 1.00 58.31 80 PRO A C 1
ATOM 646 O O . PRO A 1 80 ? -17.419 11.803 -10.833 1.00 58.31 80 PRO A O 1
ATOM 649 N N . ASP A 1 81 ? -19.636 11.857 -10.441 1.00 64.50 81 ASP A N 1
ATOM 650 C CA . ASP A 1 81 ? -19.739 13.283 -10.746 1.00 64.50 81 ASP A CA 1
ATOM 651 C C . ASP A 1 81 ? -18.726 14.002 -9.847 1.00 64.50 81 ASP A C 1
ATOM 653 O O . ASP A 1 81 ? -18.791 13.872 -8.629 1.00 64.50 81 ASP A O 1
ATOM 657 N N . ALA A 1 82 ? -17.733 14.682 -10.425 1.00 62.69 82 ALA A N 1
ATOM 658 C C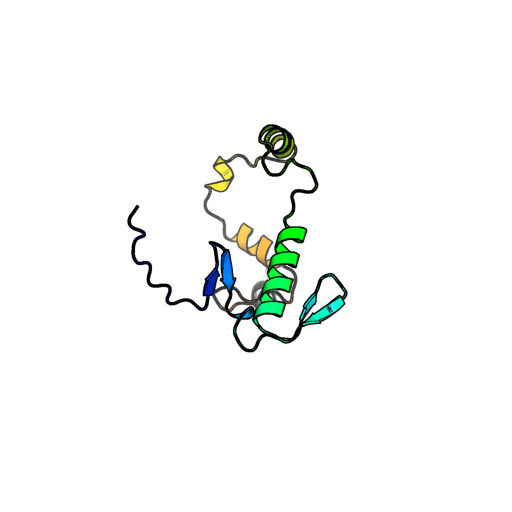A . ALA A 1 82 ? -16.668 15.303 -9.641 1.00 62.69 82 ALA A CA 1
ATOM 659 C C . ALA A 1 82 ? -17.253 16.258 -8.587 1.00 62.69 82 ALA A C 1
ATOM 661 O O . ALA A 1 82 ? -16.713 16.375 -7.492 1.00 62.69 82 ALA A O 1
ATOM 662 N N . LYS A 1 83 ? -18.440 16.825 -8.859 1.00 66.75 83 LYS A N 1
ATOM 663 C CA . LYS A 1 83 ? -19.192 17.645 -7.905 1.00 66.75 83 LYS A CA 1
ATOM 664 C C . LYS A 1 83 ? -19.627 16.899 -6.647 1.00 66.75 83 LYS A C 1
ATOM 666 O O . LYS A 1 83 ? -19.895 17.548 -5.646 1.00 66.75 83 LYS A O 1
ATOM 671 N N . SER A 1 84 ? -19.768 15.572 -6.673 1.00 66.88 84 SER A N 1
ATOM 672 C CA . SER A 1 84 ? -20.082 14.785 -5.476 1.00 66.88 84 SER A CA 1
ATOM 673 C C . SER A 1 84 ? -18.867 14.531 -4.590 1.00 66.88 84 SER A C 1
ATOM 675 O O . SER A 1 84 ? -19.063 14.180 -3.435 1.00 66.88 84 SER A O 1
ATOM 677 N N . LEU A 1 85 ? -17.643 14.690 -5.109 1.00 68.56 85 LEU A N 1
ATOM 678 C CA . LEU A 1 85 ? -16.408 14.539 -4.329 1.00 68.56 85 LEU A CA 1
ATOM 679 C C . LEU A 1 85 ? -16.098 15.783 -3.487 1.00 68.56 85 LEU A C 1
ATOM 681 O O . LEU A 1 85 ? -15.458 15.656 -2.450 1.00 68.56 85 LEU A O 1
ATOM 685 N N . ASP A 1 86 ? -16.583 16.952 -3.916 1.00 79.50 86 ASP A N 1
ATOM 686 C CA . ASP A 1 86 ? -16.443 18.225 -3.194 1.00 79.50 86 ASP A CA 1
ATOM 687 C C . ASP A 1 86 ? -17.561 18.463 -2.163 1.00 79.50 86 ASP A C 1
ATOM 689 O O . ASP A 1 86 ? -17.594 19.506 -1.512 1.00 79.50 86 ASP A O 1
ATOM 693 N N . LYS A 1 87 ? -18.521 17.538 -2.035 1.00 81.56 87 LYS A N 1
ATOM 694 C CA . LYS A 1 87 ? -19.573 17.652 -1.020 1.00 81.56 87 LYS A CA 1
ATOM 695 C C . LYS A 1 87 ? -18.999 17.335 0.352 1.00 81.56 87 LYS A C 1
ATOM 697 O O . LYS A 1 87 ? -18.194 16.417 0.494 1.00 81.56 87 LYS A O 1
ATOM 702 N N . ASP A 1 88 ? -19.488 18.051 1.356 1.00 85.12 88 ASP A N 1
ATOM 703 C CA . ASP A 1 88 ? -19.207 17.712 2.744 1.00 85.12 88 ASP A CA 1
ATOM 704 C C . ASP A 1 88 ? -19.675 16.281 3.036 1.00 85.12 88 ASP A C 1
ATOM 706 O O . ASP A 1 88 ? -20.774 15.876 2.640 1.00 85.12 88 ASP A O 1
ATOM 710 N N . LEU A 1 89 ? -18.826 15.518 3.727 1.00 82.38 89 LEU A N 1
ATOM 711 C CA . LEU A 1 89 ? -19.166 14.178 4.190 1.00 82.38 89 LEU A CA 1
ATOM 712 C C . LEU A 1 89 ? -20.270 14.281 5.235 1.00 82.38 89 LEU A C 1
ATOM 714 O O . LEU A 1 89 ? -20.133 15.010 6.222 1.00 82.38 89 LEU A O 1
ATOM 718 N N . ARG A 1 90 ? -21.348 13.527 5.039 1.00 85.56 90 ARG A N 1
ATOM 719 C CA . ARG A 1 90 ? -22.412 13.448 6.034 1.00 85.56 90 ARG A CA 1
ATOM 720 C C . ARG A 1 90 ? -22.087 12.384 7.073 1.00 85.56 90 ARG A C 1
ATOM 722 O O . ARG A 1 90 ? -21.399 11.404 6.786 1.00 85.56 90 ARG A O 1
ATOM 729 N N . VAL A 1 91 ? -22.610 12.567 8.280 1.00 82.00 91 VAL A N 1
ATOM 730 C CA . VAL A 1 91 ? -22.367 11.648 9.400 1.00 82.00 91 VAL A CA 1
ATOM 731 C C . VAL A 1 91 ? -22.867 10.242 9.066 1.00 82.00 91 VAL A C 1
ATOM 733 O O . VAL A 1 91 ? -22.155 9.275 9.304 1.00 82.00 91 VAL A O 1
ATOM 736 N N . GLU A 1 92 ? -24.001 10.118 8.375 1.00 83.25 92 GLU A N 1
ATOM 737 C CA . GLU A 1 92 ? -24.572 8.812 8.028 1.00 83.25 92 GLU A CA 1
ATOM 738 C C . GLU A 1 92 ? -23.685 8.032 7.043 1.00 83.25 92 GLU A C 1
ATOM 740 O O . GLU A 1 92 ? -23.667 6.802 7.036 1.00 83.25 92 GLU A O 1
ATOM 745 N N . GLU A 1 93 ? -22.931 8.743 6.199 1.00 79.88 93 GLU A N 1
ATOM 746 C CA . GLU A 1 93 ? -21.976 8.138 5.265 1.00 79.88 93 GLU A CA 1
ATOM 747 C C . GLU A 1 93 ? -20.739 7.628 6.006 1.00 79.88 93 GLU A C 1
ATOM 749 O O . GLU A 1 93 ? -20.216 6.561 5.681 1.00 79.88 93 GLU A O 1
ATOM 754 N N . ILE A 1 94 ? -20.303 8.363 7.030 1.00 81.81 94 ILE A N 1
ATOM 755 C CA . ILE A 1 94 ? -19.212 7.954 7.915 1.00 81.81 94 ILE A CA 1
ATOM 756 C C . ILE A 1 94 ? -19.637 6.712 8.707 1.00 81.81 94 ILE A C 1
ATOM 758 O O . ILE A 1 94 ? -18.911 5.718 8.711 1.00 81.81 94 ILE A O 1
ATOM 762 N N . ASP A 1 95 ? -20.837 6.721 9.285 1.00 82.06 95 ASP A N 1
ATOM 763 C CA . ASP A 1 95 ? -21.377 5.603 10.061 1.00 82.06 95 ASP A CA 1
ATOM 764 C C . ASP A 1 95 ? -21.537 4.338 9.224 1.00 82.06 95 ASP A C 1
ATOM 766 O O . ASP A 1 95 ? -21.142 3.252 9.656 1.00 82.06 95 ASP A O 1
ATOM 770 N N . ALA A 1 96 ? -22.063 4.467 8.003 1.00 82.25 96 ALA A N 1
ATOM 771 C CA . ALA A 1 96 ? -22.209 3.344 7.084 1.00 82.25 96 ALA A CA 1
ATOM 772 C C . ALA A 1 96 ? -20.851 2.707 6.750 1.00 82.25 96 ALA A C 1
ATOM 774 O O . ALA A 1 96 ? -20.714 1.482 6.769 1.00 82.25 96 ALA A O 1
ATOM 775 N N . VAL A 1 97 ? -19.829 3.529 6.492 1.00 84.19 97 VAL A N 1
ATOM 776 C CA . VAL A 1 97 ? -18.475 3.047 6.191 1.00 84.19 97 VAL A CA 1
ATOM 777 C C . VAL A 1 97 ? -17.840 2.387 7.413 1.00 84.19 97 VAL A C 1
ATOM 779 O O . VAL A 1 97 ? -17.307 1.283 7.297 1.00 84.19 97 VAL A O 1
ATOM 782 N N . LEU A 1 98 ? -17.902 3.023 8.586 1.00 81.00 98 LEU A N 1
ATOM 783 C CA . LEU A 1 98 ? -17.324 2.485 9.821 1.00 81.00 98 LEU 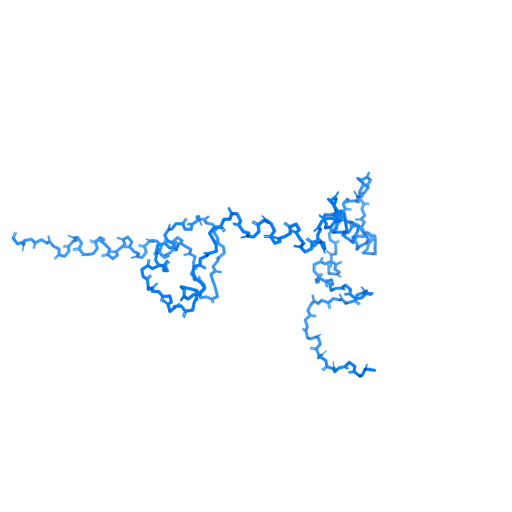A CA 1
ATOM 784 C C . LEU A 1 98 ? -18.017 1.187 10.264 1.00 81.00 98 LEU A C 1
ATOM 786 O O . LEU A 1 98 ? -17.359 0.273 10.768 1.00 81.00 98 LEU A O 1
ATOM 790 N N . SER A 1 99 ? -19.318 1.060 10.005 1.00 80.19 99 SER A N 1
ATOM 791 C CA . SER A 1 99 ? -20.083 -0.162 10.268 1.00 80.19 99 SER A CA 1
ATOM 792 C C . SER A 1 99 ? -19.669 -1.320 9.351 1.00 80.19 99 SER A C 1
ATOM 794 O O . SER A 1 99 ? -19.523 -2.453 9.819 1.00 80.19 99 SER A O 1
ATOM 796 N N . ASP A 1 100 ? -19.404 -1.047 8.068 1.00 84.38 100 ASP A N 1
ATOM 797 C CA . ASP A 1 100 ? -18.970 -2.059 7.090 1.00 84.38 100 ASP A CA 1
ATOM 798 C C . ASP A 1 100 ? -17.479 -2.436 7.218 1.00 84.38 100 ASP A C 1
ATOM 800 O O . ASP A 1 100 ? -17.030 -3.483 6.739 1.00 84.38 100 ASP A O 1
ATOM 804 N N . MET A 1 101 ? -16.671 -1.625 7.910 1.00 82.88 101 MET A N 1
ATOM 805 C CA . MET A 1 101 ? -15.252 -1.924 8.101 1.00 82.88 101 ME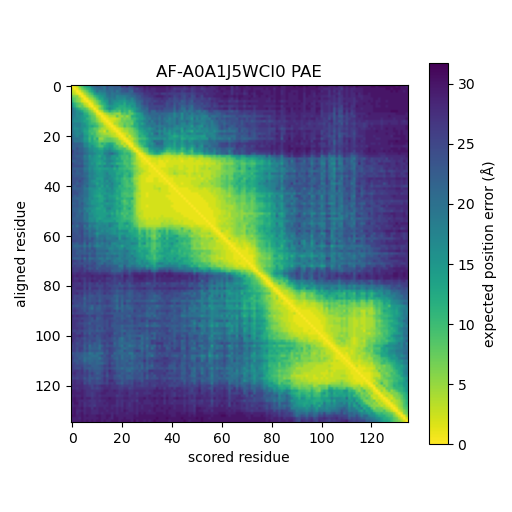T A CA 1
ATOM 806 C C . MET A 1 101 ? -15.042 -3.279 8.780 1.00 82.88 101 MET A C 1
ATOM 808 O O . MET A 1 101 ? -15.617 -3.580 9.820 1.00 82.88 101 MET A O 1
ATOM 812 N N . LYS A 1 102 ? -14.149 -4.110 8.236 1.00 82.69 102 LYS A N 1
ATOM 813 C CA . LYS A 1 102 ? -13.775 -5.376 8.885 1.00 82.69 102 LYS A CA 1
ATOM 814 C C . LYS A 1 102 ? -13.147 -5.126 10.255 1.00 82.69 102 LYS A C 1
ATOM 816 O O . LYS A 1 102 ? -12.369 -4.191 10.418 1.00 82.69 102 LYS A O 1
ATOM 821 N N . ASN A 1 103 ? -13.416 -6.035 11.182 1.00 81.56 103 ASN A N 1
ATOM 822 C CA . ASN A 1 103 ? -12.777 -6.065 12.491 1.00 81.56 103 ASN A CA 1
ATOM 823 C C . ASN A 1 103 ? -11.255 -6.308 12.357 1.00 81.56 103 ASN A C 1
ATOM 825 O O . ASN A 1 103 ? -10.773 -6.799 11.327 1.00 81.56 103 ASN A O 1
ATOM 829 N N . TRP A 1 104 ? -10.507 -5.979 13.406 1.00 78.19 104 TRP A N 1
ATOM 830 C CA . TRP A 1 104 ? -9.058 -6.081 13.564 1.00 78.19 104 TRP A CA 1
ATOM 831 C C . TRP A 1 104 ? -8.270 -5.104 12.692 1.00 78.19 104 TRP A C 1
ATOM 833 O O . TRP A 1 104 ? -7.156 -5.394 12.244 1.00 78.19 104 TRP A O 1
ATOM 843 N N . LYS A 1 105 ? -8.850 -3.931 12.426 1.00 80.88 105 LYS A N 1
ATOM 844 C CA . LYS A 1 105 ? -8.135 -2.814 11.799 1.00 80.88 105 LYS A CA 1
ATOM 845 C C . LYS A 1 105 ? -7.478 -1.947 12.861 1.00 80.88 105 LYS A C 1
ATOM 847 O O . LYS A 1 105 ? -7.922 -1.886 14.001 1.00 80.88 105 LYS A O 1
ATOM 852 N N . ALA A 1 106 ? -6.379 -1.311 12.467 1.00 78.62 106 ALA A N 1
ATOM 853 C CA . ALA A 1 106 ? -5.695 -0.362 13.328 1.00 78.62 106 ALA A CA 1
ATOM 854 C C . ALA A 1 106 ? -6.629 0.803 13.665 1.00 78.62 106 ALA A C 1
ATOM 856 O O . ALA A 1 106 ? -7.422 1.220 12.818 1.00 78.62 106 ALA A O 1
ATOM 857 N N . ALA A 1 107 ? -6.494 1.314 14.885 1.00 80.94 107 ALA A N 1
ATOM 858 C CA . ALA A 1 107 ? -7.182 2.517 15.310 1.00 80.94 107 ALA A CA 1
ATOM 859 C C . ALA A 1 107 ? -6.828 3.703 14.405 1.00 80.94 107 ALA A C 1
ATOM 861 O O . ALA A 1 107 ? -5.694 3.807 13.916 1.00 80.94 107 ALA A O 1
ATOM 862 N N . GLY A 1 108 ? -7.794 4.600 14.218 1.00 76.62 108 GLY A N 1
ATOM 863 C CA . GLY A 1 108 ? -7.535 5.901 13.619 1.00 76.62 108 GLY A CA 1
ATOM 864 C C . GLY A 1 108 ? -6.616 6.764 14.498 1.00 76.62 108 GLY A C 1
ATOM 865 O O . GLY A 1 108 ? -6.199 6.356 15.587 1.00 76.62 108 GLY A O 1
ATOM 866 N N . PRO A 1 109 ? -6.276 7.986 14.052 1.00 79.06 109 PRO A N 1
ATOM 867 C CA . PRO A 1 109 ? -5.548 8.960 14.873 1.00 79.06 109 PRO A CA 1
ATOM 868 C C . PRO A 1 109 ? -6.250 9.310 16.197 1.00 79.06 109 PRO A C 1
ATOM 870 O O . PRO A 1 109 ? -5.601 9.775 17.129 1.00 79.06 109 PRO A O 1
ATOM 873 N N . ASP A 1 110 ? -7.561 9.084 16.262 1.00 77.94 110 ASP A N 1
ATOM 874 C CA . ASP A 1 110 ? -8.425 9.202 17.438 1.00 77.94 110 ASP A CA 1
ATOM 875 C C . ASP A 1 110 ? -8.252 8.058 18.455 1.00 77.94 110 ASP A C 1
ATOM 877 O O . ASP A 1 110 ? -8.727 8.161 19.583 1.00 77.94 110 ASP A O 1
ATOM 881 N N . GLY A 1 111 ? -7.555 6.979 18.090 1.00 83.00 111 GLY A N 1
ATOM 882 C CA . GLY A 1 111 ? -7.362 5.810 18.945 1.00 83.00 111 GLY A CA 1
ATOM 883 C C . GLY A 1 111 ? -8.562 4.860 18.989 1.00 83.00 111 GLY A C 1
ATOM 884 O O . GLY A 1 111 ? -8.504 3.863 19.710 1.00 83.00 111 GLY A O 1
ATOM 885 N N . ILE A 1 112 ? -9.615 5.113 18.205 1.00 79.12 112 ILE A N 1
ATOM 886 C CA . ILE A 1 112 ? -10.831 4.299 18.200 1.00 79.12 112 ILE A CA 1
ATOM 887 C C . ILE A 1 112 ? -10.679 3.181 17.165 1.00 79.12 112 ILE A C 1
ATOM 889 O O . ILE A 1 112 ? -10.373 3.417 15.994 1.00 79.12 112 ILE A O 1
ATOM 893 N N . ILE A 1 113 ? -10.866 1.937 17.607 1.00 84.69 113 ILE A N 1
ATOM 894 C CA . ILE A 1 113 ? -10.925 0.771 16.718 1.00 84.69 113 ILE A CA 1
ATOM 895 C C . ILE A 1 113 ? -12.370 0.540 16.249 1.00 84.69 113 ILE A C 1
ATOM 897 O O . ILE A 1 113 ? -13.302 0.855 16.997 1.00 84.69 113 ILE A O 1
ATOM 901 N N . PRO A 1 114 ? -12.592 -0.036 15.052 1.00 83.56 114 PRO A N 1
ATOM 902 C CA . PRO A 1 114 ? -13.940 -0.217 14.510 1.00 83.56 114 PRO A CA 1
ATOM 903 C C . PRO A 1 114 ? -14.897 -0.989 15.427 1.00 83.56 114 PRO A C 1
ATOM 905 O O . PRO A 1 114 ? -16.092 -0.731 15.416 1.00 83.56 114 PRO A O 1
ATOM 908 N N . GLU A 1 115 ? -14.399 -1.920 16.239 1.00 83.50 115 GLU A N 1
ATOM 909 C CA . GLU A 1 115 ? -15.206 -2.693 17.189 1.00 83.50 115 GLU A CA 1
ATOM 910 C C . GLU A 1 115 ? -15.830 -1.816 18.267 1.00 83.50 115 GLU A C 1
ATOM 912 O O . GLU A 1 115 ? -16.983 -2.021 18.628 1.00 83.50 115 GLU A O 1
ATOM 917 N N . VAL A 1 116 ? -15.071 -0.837 18.766 1.00 82.75 116 VAL A N 1
ATOM 918 C CA . VAL A 1 116 ? -15.543 0.091 19.799 1.00 82.75 116 VAL A CA 1
ATOM 919 C C . VAL A 1 116 ? -16.627 0.994 19.221 1.00 82.75 116 VAL A C 1
ATOM 921 O O . VAL A 1 116 ? -17.652 1.199 19.859 1.00 82.75 116 VAL A O 1
ATOM 924 N N . TRP A 1 117 ? -16.437 1.466 17.987 1.00 79.88 117 TRP A N 1
AT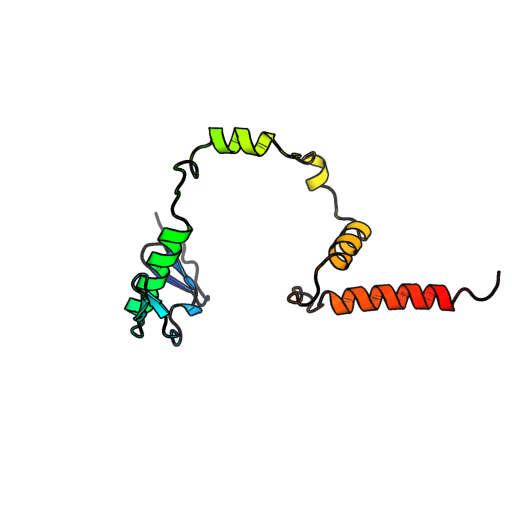OM 925 C CA . TRP A 1 117 ? -17.439 2.264 17.281 1.00 79.88 117 TRP A CA 1
ATOM 926 C C . TRP A 1 117 ? -18.745 1.489 17.061 1.00 79.88 117 TRP A C 1
ATOM 928 O O . TRP A 1 117 ? -19.827 1.971 17.382 1.00 79.88 117 TRP A O 1
ATOM 938 N N . LYS A 1 118 ? -18.647 0.247 16.576 1.00 83.81 118 LYS A N 1
ATOM 939 C CA . LYS A 1 118 ? -19.810 -0.623 16.352 1.00 83.81 118 LYS A CA 1
ATOM 940 C C . LYS A 1 118 ? -20.559 -0.945 17.642 1.00 83.81 118 LYS A C 1
ATOM 942 O O . LYS A 1 118 ? -21.785 -0.928 17.642 1.00 83.81 118 LYS A O 1
ATOM 947 N N . ALA A 1 119 ? -19.831 -1.212 18.726 1.00 82.56 119 ALA A N 1
ATOM 948 C CA . ALA A 1 119 ? -20.429 -1.474 20.030 1.00 82.56 119 ALA A CA 1
ATOM 949 C C . ALA A 1 119 ? -21.182 -0.248 20.572 1.00 82.56 119 ALA A C 1
ATOM 951 O O . ALA A 1 119 ? -22.266 -0.402 21.123 1.00 82.56 119 ALA A O 1
ATOM 952 N N . ALA A 1 120 ? -20.647 0.961 20.370 1.00 79.44 120 ALA A N 1
ATOM 953 C CA . ALA A 1 120 ? -21.302 2.196 20.799 1.00 79.44 120 ALA A CA 1
ATOM 954 C C . ALA A 1 120 ? -22.629 2.444 20.055 1.00 79.44 120 ALA A C 1
ATOM 956 O O . ALA A 1 120 ? -23.619 2.816 20.679 1.00 79.44 120 ALA A O 1
ATOM 957 N N . ILE A 1 121 ? -22.678 2.166 18.745 1.00 74.88 121 ILE A N 1
ATOM 958 C CA . ILE A 1 121 ? -23.921 2.251 17.956 1.00 74.88 121 ILE A CA 1
ATOM 959 C C . ILE A 1 121 ? -24.956 1.227 18.450 1.00 74.88 121 ILE A C 1
ATOM 961 O O . ILE A 1 121 ? -26.144 1.530 18.557 1.00 74.88 121 ILE A O 1
ATOM 965 N N . GLU A 1 122 ? -24.521 0.002 18.753 1.00 67.62 122 GLU A N 1
ATOM 966 C CA . GLU A 1 122 ? -25.408 -1.056 19.249 1.00 67.62 122 GLU A CA 1
ATOM 967 C C . GLU A 1 122 ? -25.974 -0.723 20.643 1.00 67.62 122 GLU A C 1
ATOM 969 O O . GLU A 1 122 ? -27.153 -0.966 20.906 1.00 67.62 122 GLU A O 1
ATOM 974 N N . GLU A 1 123 ? -25.172 -0.095 21.507 1.00 63.41 123 GLU A N 1
ATOM 975 C CA . GLU A 1 123 ? -25.591 0.402 22.823 1.00 63.41 123 GLU A CA 1
ATOM 976 C C . GLU A 1 123 ? -26.594 1.563 22.715 1.00 63.41 123 GLU A C 1
ATOM 978 O O . GLU A 1 123 ? -27.592 1.579 23.437 1.00 63.41 123 GLU A O 1
ATOM 983 N N . GLU A 1 124 ? -26.396 2.497 21.782 1.00 62.16 124 GLU A N 1
ATOM 984 C CA . GLU A 1 124 ? -27.325 3.607 21.530 1.00 62.16 124 GLU A CA 1
ATOM 985 C C . GLU A 1 124 ? -28.690 3.106 21.017 1.00 62.16 124 GLU A C 1
ATOM 987 O O . GLU A 1 124 ? -29.739 3.518 21.522 1.00 62.16 124 GLU A O 1
ATOM 992 N N . LEU A 1 125 ? -28.694 2.138 20.092 1.00 59.91 125 LEU A N 1
ATOM 993 C CA . LEU A 1 125 ? -29.917 1.493 19.597 1.00 59.91 125 LEU A CA 1
ATOM 994 C C . LEU A 1 125 ? -30.632 0.680 20.682 1.00 59.91 125 LEU A C 1
ATOM 996 O O . LEU A 1 125 ? -31.859 0.743 20.785 1.00 59.91 125 LEU A O 1
ATOM 1000 N N . MET A 1 126 ? -29.889 -0.049 21.519 1.00 56.50 126 MET A N 1
ATOM 1001 C CA . MET A 1 126 ? -30.444 -0.767 22.672 1.00 56.50 126 MET A CA 1
ATOM 1002 C C . MET A 1 126 ? -31.026 0.192 23.711 1.00 56.50 126 MET A C 1
ATOM 1004 O O . MET A 1 126 ? -32.098 -0.068 24.253 1.00 56.50 126 MET A O 1
ATOM 1008 N N . THR A 1 127 ? -30.376 1.327 23.960 1.00 57.19 127 THR A N 1
ATOM 1009 C CA . THR A 1 127 ? -30.856 2.340 24.909 1.00 57.19 127 THR A CA 1
ATOM 1010 C C . THR A 1 127 ? -32.144 3.000 24.410 1.00 57.19 127 THR A C 1
ATOM 1012 O O . THR A 1 127 ? -33.089 3.157 25.182 1.00 57.19 127 THR A O 1
ATOM 1015 N N . LEU A 1 128 ? -32.241 3.303 23.112 1.00 55.56 128 LEU A N 1
ATOM 1016 C CA . LEU A 1 128 ? -33.474 3.796 22.486 1.00 55.56 128 LEU A CA 1
ATOM 1017 C C . LEU A 1 128 ? -34.606 2.757 22.510 1.00 55.56 128 LEU A C 1
ATOM 1019 O O . LEU A 1 128 ? -35.756 3.118 22.755 1.00 55.56 128 LEU A O 1
ATOM 1023 N N . LEU A 1 129 ? -34.299 1.469 22.320 1.00 56.09 129 LEU A N 1
ATOM 1024 C CA . LEU A 1 129 ? -35.287 0.389 22.431 1.00 56.09 129 LEU A CA 1
ATOM 1025 C C . LEU A 1 129 ? -35.777 0.178 23.872 1.00 56.09 129 LEU A C 1
ATOM 1027 O O . LEU A 1 129 ? -36.958 -0.084 24.085 1.00 56.09 129 LEU A O 1
ATOM 1031 N N . VAL A 1 130 ? -34.894 0.313 24.864 1.00 56.34 130 VAL A N 1
ATOM 1032 C CA . VAL A 1 130 ? -35.231 0.175 26.292 1.00 56.34 130 VAL A CA 1
ATOM 1033 C C . VAL A 1 130 ? -35.982 1.404 26.826 1.00 56.34 130 VAL A C 1
ATOM 1035 O O . VAL A 1 130 ? -36.755 1.273 27.773 1.00 56.34 130 VAL A O 1
ATOM 1038 N N . LEU A 1 131 ? -35.821 2.577 26.200 1.00 51.12 131 LEU A N 1
ATOM 1039 C CA . LEU A 1 131 ? -36.564 3.809 26.507 1.00 51.12 131 LEU A CA 1
ATOM 1040 C C . LEU A 1 131 ? -37.901 3.950 25.753 1.00 51.12 131 LEU A C 1
ATOM 1042 O O . LEU A 1 131 ? -38.625 4.915 25.993 1.00 51.12 131 LEU A O 1
ATOM 1046 N N . LEU A 1 132 ? -38.282 2.966 24.929 1.00 48.69 132 LEU A N 1
ATOM 1047 C CA . LEU A 1 132 ? -39.635 2.823 24.380 1.00 48.69 132 LEU A CA 1
ATOM 1048 C C . LEU A 1 132 ? -40.488 1.758 25.116 1.00 48.69 132 LEU A C 1
ATOM 1050 O O . LEU A 1 132 ? -41.016 0.856 24.463 1.00 48.69 132 LEU A O 1
ATOM 1054 N N . PRO A 1 133 ? -40.709 1.805 26.447 1.00 53.53 133 PRO A N 1
ATOM 1055 C CA . PRO A 1 133 ? -41.847 1.123 27.030 1.00 53.53 133 PRO A CA 1
ATOM 1056 C C . PRO A 1 133 ? -43.040 2.097 27.065 1.00 53.53 133 PRO A C 1
ATOM 1058 O O . PRO A 1 133 ? -43.006 3.104 27.766 1.00 53.53 133 PRO A O 1
ATOM 1061 N N . TYR A 1 134 ? -44.111 1.725 26.355 1.00 48.69 134 TYR A N 1
ATOM 1062 C CA . TYR A 1 134 ? -45.466 2.308 26.365 1.00 48.69 134 TYR A CA 1
ATOM 1063 C C . TYR A 1 134 ? -45.707 3.590 25.544 1.00 48.69 134 TYR A C 1
ATOM 1065 O O . TYR A 1 134 ? -45.595 4.708 26.042 1.00 48.69 134 TYR A O 1
ATOM 1073 N N . ALA A 1 135 ? -46.197 3.394 24.316 1.00 42.50 135 ALA A N 1
ATOM 1074 C CA . ALA A 1 135 ? -47.269 4.208 23.739 1.00 42.50 135 ALA A CA 1
ATOM 1075 C C . ALA A 1 135 ? -48.468 3.291 23.464 1.00 42.50 135 ALA A C 1
ATOM 1077 O O . ALA A 1 135 ? -48.219 2.135 23.046 1.00 42.50 135 ALA A O 1
#

Foldseek 3Di:
DDDPPPPCPAQWDADPNDTHHVCLPPCPDFDQAPVRDTDRDSVVSNVRVVVVVCVVPPPPPVCPPPPVVVVVVVVPDDPDPVVVVPDDDDPVNVLVVLQPDDFPDADDVVRDGSVNVNVVVVVVVVVVVVVPDDD

Sequence (135 aa):
LRNPHVPLKHKSLVIKGLILPRIMYGTAKPVRDSEGVLRIEPDAIAAAWVYHYRVMHADKSGNSRNFNIWEAKLTRRNTPDAKSLDKDLRVEEIDAVLSDMKNWKAAGPDGIIPEVWKAAIEEELMTLLVLLPYA

Solvent-accessible su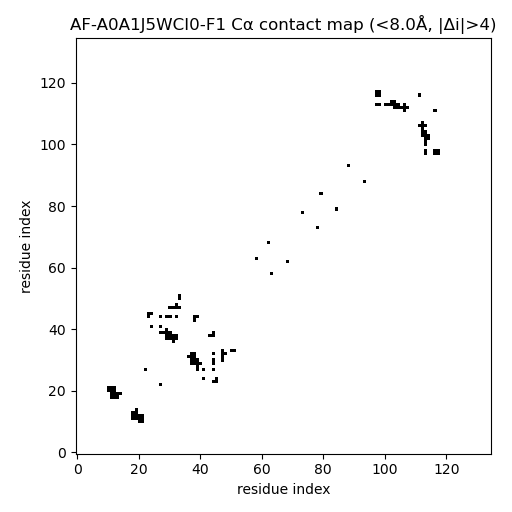rface area (backbone atoms only — not comparable to full-atom values): 8593 Å² total; per-residue (Å²): 135,86,76,77,88,69,81,77,86,55,73,55,50,76,56,98,87,41,80,40,56,38,77,58,73,47,89,48,69,71,36,62,33,98,85,65,49,81,26,68,51,59,69,53,35,43,50,34,50,53,52,49,54,52,60,72,70,46,65,86,79,72,48,87,82,35,63,69,62,50,53,64,51,59,74,71,59,81,72,65,62,68,73,68,70,76,47,83,85,52,69,70,60,53,50,54,51,52,63,68,50,67,78,92,50,80,49,50,100,86,65,55,32,52,64,61,56,48,50,51,54,53,51,53,53,49,50,56,58,69,70,62,76,83,133

Radius of gyration: 24.61 Å; Cα contacts (8 Å, |Δi|>4): 73; chains: 1; bounding box: 72×43×51 Å

Mean predicted aligned error: 17.88 Å

Secondary structure (DSSP, 8-state):
---------SSEEEETTEEEEGGGTSSPPPEE-TTSPEE-SHHHHHHHHHHHHHHHT--TTS-TT-HHHHHHHHTTS----HHHHSSPPPHHHHHHHHHHSPSSPPP-TT---HHHHHHHHHHHHHHHHHT----

pLDDT: mean 71.72, std 15.3, range [37.16, 92.94]